Protein AF-A0A6M3IGC6-F1 (afdb_monomer_lite)

Foldseek 3Di:
DPPVVVVVVVVVVVVVLVVQQVVCVVVVHPRCPVVVVVVVVVVVVVCVVVVVVPPDD

Structure (mmCIF, N/CA/C/O backbone):
data_AF-A0A6M3IGC6-F1
#
_entry.id   AF-A0A6M3IGC6-F1
#
loop_
_atom_site.group_PDB
_atom_site.id
_atom_site.type_symbol
_atom_site.label_atom_id
_atom_site.label_alt_id
_atom_site.label_comp_id
_atom_site.label_asym_id
_atom_site.label_entity_id
_atom_site.label_seq_id
_atom_site.pdbx_PDB_ins_code
_atom_site.Cartn_x
_atom_site.C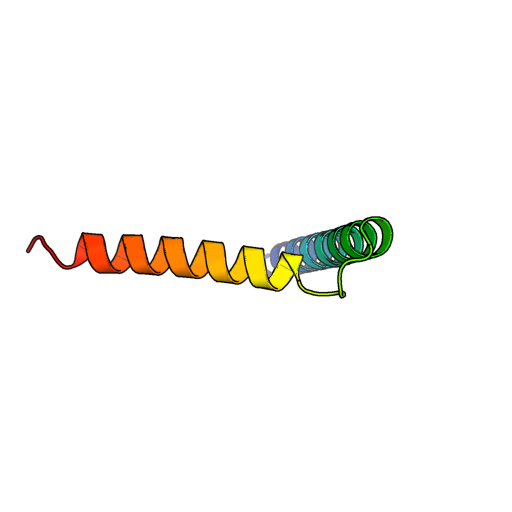artn_y
_atom_site.Cartn_z
_atom_site.occupancy
_atom_site.B_iso_or_equiv
_atom_site.auth_seq_id
_atom_site.auth_comp_id
_atom_site.auth_asym_id
_atom_site.auth_atom_id
_atom_site.pdbx_PDB_model_num
ATOM 1 N N . MET A 1 1 ? 3.403 -2.444 27.772 1.00 50.72 1 MET A N 1
ATOM 2 C CA . MET A 1 1 ? 3.836 -3.406 26.724 1.00 50.72 1 MET A CA 1
ATOM 3 C C . MET A 1 1 ? 3.344 -3.079 25.303 1.00 50.72 1 MET A C 1
ATOM 5 O O . MET A 1 1 ? 3.799 -3.713 24.364 1.00 50.72 1 MET A O 1
ATOM 9 N N . THR A 1 2 ? 2.501 -2.064 25.091 1.00 55.78 2 THR A N 1
ATOM 10 C CA . THR A 1 2 ? 1.859 -1.745 23.794 1.00 55.78 2 THR A CA 1
ATOM 11 C C . THR A 1 2 ? 2.756 -1.083 22.733 1.00 55.78 2 THR A C 1
ATOM 13 O O . THR A 1 2 ? 2.475 -1.207 21.544 1.00 55.78 2 THR A O 1
ATOM 16 N N . LYS A 1 3 ? 3.863 -0.423 23.113 1.00 61.44 3 LYS A N 1
ATOM 17 C CA . LYS A 1 3 ? 4.727 0.323 22.167 1.00 61.44 3 LYS A CA 1
ATOM 18 C C . LYS A 1 3 ? 5.480 -0.565 21.160 1.00 61.44 3 LYS A C 1
ATOM 20 O O . LYS A 1 3 ? 5.607 -0.188 20.000 1.00 61.44 3 LYS A O 1
ATOM 25 N N . LYS A 1 4 ? 5.932 -1.758 21.574 1.00 63.94 4 LYS A N 1
ATOM 26 C CA . LYS A 1 4 ? 6.700 -2.677 20.705 1.00 63.94 4 LYS A CA 1
ATOM 27 C C . LYS A 1 4 ? 5.848 -3.273 19.580 1.00 63.94 4 LYS A C 1
ATOM 29 O O . LYS A 1 4 ? 6.336 -3.469 18.472 1.00 63.94 4 LYS A O 1
ATOM 34 N N . TRP A 1 5 ? 4.568 -3.522 19.853 1.00 69.94 5 TRP A N 1
ATOM 35 C CA . TRP A 1 5 ? 3.640 -4.068 18.865 1.00 69.94 5 TRP A CA 1
ATOM 36 C C . TRP A 1 5 ? 3.374 -3.069 17.731 1.00 69.94 5 TRP A C 1
ATOM 38 O O . TRP A 1 5 ? 3.511 -3.426 16.564 1.00 69.94 5 TRP A O 1
ATOM 48 N N . TYR A 1 6 ? 3.116 -1.799 18.064 1.00 70.88 6 TYR A N 1
ATOM 49 C CA . TYR A 1 6 ? 2.946 -0.732 17.070 1.00 70.88 6 TYR A CA 1
ATOM 50 C C . TYR A 1 6 ? 4.202 -0.506 16.219 1.00 70.88 6 TYR A C 1
ATOM 52 O O . TYR A 1 6 ? 4.093 -0.388 15.002 1.00 70.88 6 TYR A O 1
ATOM 60 N N . GLN A 1 7 ? 5.393 -0.511 16.827 1.00 74.06 7 GLN A N 1
ATOM 61 C CA . GLN A 1 7 ? 6.655 -0.380 16.086 1.00 74.06 7 GLN A CA 1
ATOM 62 C C . GLN A 1 7 ? 6.876 -1.535 15.103 1.00 74.06 7 GLN A C 1
ATOM 64 O O . GLN A 1 7 ? 7.271 -1.304 13.963 1.00 74.06 7 GLN A O 1
ATOM 69 N N . SER A 1 8 ? 6.565 -2.770 15.508 1.00 81.38 8 SER A N 1
ATOM 70 C CA . SER A 1 8 ? 6.647 -3.928 14.616 1.00 81.38 8 SER A CA 1
ATOM 71 C C . SER A 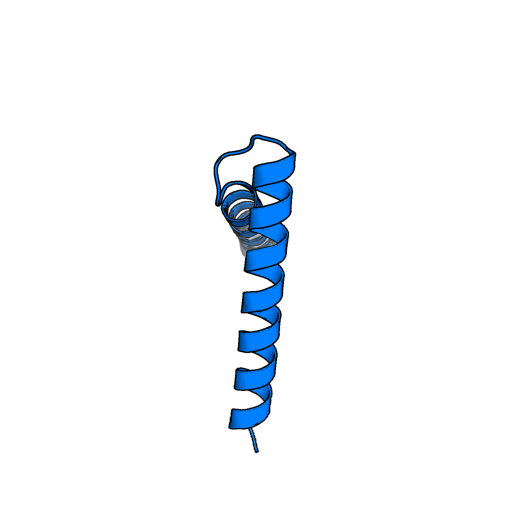1 8 ? 5.671 -3.805 13.442 1.00 81.38 8 SER A C 1
ATOM 73 O O . SER A 1 8 ? 6.061 -4.033 12.301 1.00 81.38 8 SER A O 1
ATOM 75 N N . LYS A 1 9 ? 4.422 -3.383 13.681 1.00 75.00 9 LYS A N 1
ATOM 76 C CA . LYS A 1 9 ? 3.441 -3.178 12.603 1.00 75.00 9 LYS A CA 1
ATOM 77 C C . LYS A 1 9 ? 3.838 -2.051 11.650 1.00 75.00 9 LYS A C 1
ATOM 79 O O . LYS A 1 9 ? 3.684 -2.224 10.448 1.00 75.00 9 LYS A O 1
ATOM 84 N N . ALA A 1 10 ? 4.391 -0.952 12.159 1.00 75.19 10 ALA A N 1
ATOM 85 C CA . ALA A 1 10 ? 4.893 0.141 11.329 1.00 75.19 10 ALA A CA 1
ATOM 86 C C . ALA A 1 10 ? 6.067 -0.298 10.437 1.00 75.19 10 ALA A C 1
ATOM 88 O O . ALA A 1 10 ? 6.099 0.051 9.261 1.00 75.19 10 ALA A O 1
ATOM 89 N N . LEU A 1 11 ? 6.986 -1.118 10.965 1.00 84.00 11 LEU A N 1
ATOM 90 C CA . LEU A 1 11 ? 8.085 -1.696 10.186 1.00 84.00 11 LEU A CA 1
ATOM 91 C C . LEU A 1 11 ? 7.555 -2.578 9.047 1.00 84.00 11 LEU A C 1
ATOM 93 O O . LEU A 1 11 ? 7.949 -2.409 7.897 1.00 84.00 11 LEU A O 1
ATOM 97 N N . TRP A 1 12 ? 6.625 -3.484 9.360 1.00 81.25 12 TRP A N 1
ATOM 98 C CA . TRP A 1 12 ? 5.999 -4.351 8.361 1.00 81.25 12 TRP A CA 1
ATOM 99 C C . TRP A 1 12 ? 5.230 -3.559 7.302 1.00 81.25 12 TRP A C 1
ATOM 101 O O . TRP A 1 12 ? 5.307 -3.892 6.123 1.00 81.25 12 TRP A O 1
ATOM 111 N N . LEU A 1 13 ? 4.542 -2.485 7.699 1.00 80.62 13 LEU A N 1
ATOM 112 C CA . LEU A 1 13 ? 3.870 -1.583 6.766 1.00 80.62 13 LEU A CA 1
ATOM 113 C C . LEU A 1 13 ? 4.882 -0.908 5.828 1.00 80.62 13 LEU A C 1
ATOM 115 O O . LEU A 1 13 ? 4.670 -0.887 4.623 1.00 80.62 13 LEU A O 1
ATOM 119 N N . GLY A 1 14 ? 6.008 -0.422 6.359 1.00 81.38 14 GLY A N 1
ATOM 120 C CA . GLY A 1 14 ? 7.084 0.168 5.559 1.00 81.38 14 GLY A CA 1
ATOM 121 C C . GLY A 1 14 ? 7.676 -0.810 4.539 1.00 81.38 14 GLY A C 1
ATOM 122 O O . GLY A 1 14 ? 7.839 -0.451 3.377 1.00 81.38 14 GLY A O 1
ATOM 123 N N . ILE A 1 15 ? 7.922 -2.063 4.939 1.00 85.00 15 ILE A N 1
ATOM 124 C CA . ILE A 1 15 ? 8.410 -3.119 4.035 1.00 85.00 15 ILE A CA 1
ATOM 125 C C . ILE A 1 15 ? 7.408 -3.365 2.900 1.00 85.00 15 ILE A C 1
ATOM 127 O O . ILE A 1 15 ? 7.798 -3.409 1.735 1.00 85.00 15 ILE A O 1
ATOM 131 N N . LEU A 1 16 ? 6.116 -3.476 3.219 1.00 83.75 16 LEU A N 1
ATOM 132 C CA . LEU A 1 16 ? 5.070 -3.678 2.215 1.00 83.75 16 LEU A CA 1
ATOM 133 C C . LEU A 1 16 ? 4.984 -2.513 1.218 1.00 83.75 16 LEU A C 1
ATOM 135 O O . LEU A 1 16 ? 4.789 -2.753 0.030 1.00 83.75 16 LEU A O 1
ATOM 139 N N . MET A 1 17 ? 5.183 -1.273 1.674 1.00 81.88 17 MET A N 1
ATOM 140 C CA . MET A 1 17 ? 5.181 -0.089 0.803 1.00 81.88 17 MET A CA 1
ATOM 141 C C . MET A 1 17 ? 6.359 -0.099 -0.178 1.00 81.88 17 MET A C 1
ATOM 143 O O . MET A 1 17 ? 6.176 0.207 -1.353 1.00 81.88 17 MET A O 1
ATOM 147 N N . VAL A 1 18 ? 7.553 -0.500 0.273 1.00 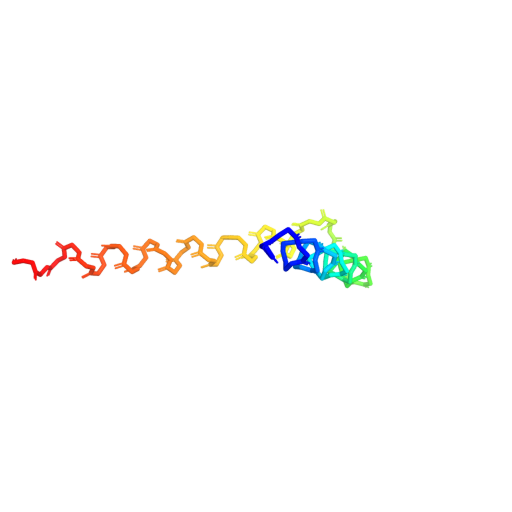84.25 18 VAL A N 1
ATOM 148 C CA . VAL A 1 18 ? 8.736 -0.629 -0.598 1.00 84.25 18 VAL A CA 1
ATOM 149 C C . VAL A 1 18 ? 8.538 -1.735 -1.635 1.00 84.25 18 VAL A C 1
ATOM 151 O O . VAL A 1 18 ? 8.852 -1.541 -2.807 1.00 84.25 18 VAL A O 1
ATOM 154 N N . VAL A 1 19 ? 7.976 -2.878 -1.231 1.00 85.06 19 VAL A N 1
ATOM 155 C CA . VAL A 1 19 ? 7.672 -3.983 -2.153 1.00 85.06 19 VAL A CA 1
ATOM 156 C C . VA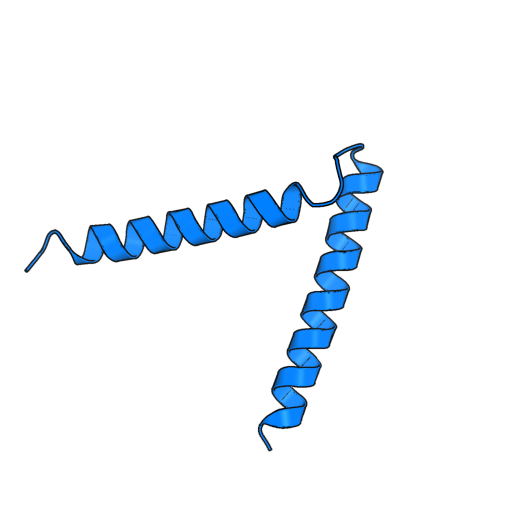L A 1 19 ? 6.632 -3.559 -3.192 1.00 85.06 19 VAL A C 1
ATOM 158 O O . VAL A 1 19 ? 6.831 -3.808 -4.378 1.00 85.06 19 VAL A O 1
ATOM 161 N N . ALA A 1 20 ? 5.561 -2.877 -2.776 1.00 82.00 20 ALA A N 1
ATOM 162 C CA . ALA A 1 20 ? 4.542 -2.363 -3.690 1.00 82.00 20 ALA A CA 1
ATOM 163 C C . ALA A 1 20 ? 5.132 -1.369 -4.704 1.00 82.00 20 ALA A C 1
ATOM 165 O O . ALA A 1 20 ? 4.892 -1.514 -5.900 1.00 82.00 20 ALA A O 1
ATOM 166 N N . ALA A 1 21 ? 5.972 -0.434 -4.251 1.00 79.69 21 ALA A N 1
ATOM 167 C CA . ALA A 1 21 ? 6.665 0.505 -5.134 1.00 79.69 21 ALA A CA 1
ATOM 168 C C . ALA A 1 21 ? 7.608 -0.204 -6.124 1.00 79.69 21 ALA A C 1
ATOM 170 O O . ALA A 1 21 ? 7.695 0.181 -7.289 1.00 79.69 21 ALA A O 1
ATOM 171 N N . GLY A 1 22 ? 8.287 -1.272 -5.691 1.00 83.50 22 GLY A N 1
ATOM 172 C CA . GLY A 1 22 ? 9.115 -2.102 -6.569 1.00 83.50 22 GLY A CA 1
ATOM 173 C C . GLY A 1 22 ? 8.298 -2.828 -7.642 1.00 83.50 22 GLY A C 1
ATOM 174 O O . GLY A 1 22 ? 8.698 -2.866 -8.803 1.00 83.50 22 GLY A O 1
ATOM 175 N N . ILE A 1 23 ? 7.127 -3.356 -7.279 1.00 83.38 23 ILE A N 1
ATOM 176 C CA . ILE A 1 23 ? 6.199 -3.996 -8.223 1.00 83.38 23 ILE A CA 1
ATOM 177 C C . ILE A 1 23 ? 5.673 -2.977 -9.240 1.00 83.38 23 ILE A C 1
ATOM 179 O O . ILE A 1 23 ? 5.607 -3.282 -10.428 1.00 83.38 23 ILE A O 1
ATOM 183 N N . GLU A 1 24 ? 5.321 -1.768 -8.804 1.00 83.19 24 GLU A N 1
ATOM 184 C CA . GLU A 1 24 ? 4.890 -0.687 -9.700 1.00 83.19 24 GLU A CA 1
ATOM 185 C C . GLU A 1 24 ? 5.986 -0.323 -10.697 1.00 83.19 24 GLU A C 1
ATOM 187 O O . GLU A 1 24 ? 5.723 -0.267 -11.896 1.00 83.19 24 GLU A O 1
ATOM 192 N N . TYR A 1 25 ? 7.224 -0.176 -10.218 1.00 81.50 25 TYR A N 1
ATOM 193 C CA . TYR A 1 25 ? 8.378 0.118 -11.060 1.00 81.50 25 TYR A CA 1
ATOM 194 C C . TYR A 1 25 ? 8.619 -0.963 -12.124 1.00 81.50 25 TYR A C 1
ATOM 196 O O . TYR A 1 25 ? 8.787 -0.638 -13.298 1.00 81.50 25 TYR A O 1
ATOM 204 N N . ILE A 1 26 ? 8.572 -2.247 -11.744 1.00 85.38 26 ILE A N 1
ATOM 205 C CA . ILE A 1 26 ? 8.736 -3.376 -12.680 1.00 85.38 26 ILE A CA 1
ATOM 206 C C . ILE A 1 26 ? 7.629 -3.384 -13.741 1.00 85.38 26 ILE A C 1
ATOM 208 O O . ILE A 1 26 ? 7.890 -3.674 -14.906 1.00 85.38 26 ILE A O 1
ATOM 212 N N . ASN A 1 27 ? 6.400 -3.047 -13.353 1.00 83.19 27 ASN A N 1
ATOM 213 C CA . ASN A 1 27 ? 5.252 -3.017 -14.257 1.00 83.19 27 ASN A CA 1
ATOM 214 C C . ASN A 1 27 ? 5.134 -1.707 -15.059 1.00 83.19 27 ASN A C 1
ATOM 216 O O . ASN A 1 27 ? 4.168 -1.541 -15.802 1.00 83.19 27 ASN A O 1
ATOM 220 N N . GLY A 1 28 ? 6.075 -0.766 -14.910 1.00 84.81 28 GLY A N 1
ATOM 221 C CA . GLY A 1 28 ? 6.019 0.546 -15.564 1.00 84.81 28 GLY A CA 1
ATOM 222 C C . GLY A 1 28 ? 4.850 1.420 -15.095 1.00 84.81 28 GLY A C 1
ATOM 223 O O . GLY A 1 28 ? 4.439 2.339 -15.802 1.00 84.81 28 GLY A O 1
ATOM 224 N N . LEU A 1 29 ? 4.289 1.125 -13.921 1.00 80.88 29 LEU A N 1
ATOM 225 C CA . LEU A 1 29 ? 3.192 1.876 -13.328 1.00 80.88 29 LEU A CA 1
ATOM 226 C C . LEU A 1 29 ? 3.731 3.064 -12.515 1.00 80.88 29 LEU A C 1
ATOM 228 O O . LEU A 1 29 ? 4.799 2.969 -11.903 1.00 80.88 29 LEU A O 1
ATOM 232 N N 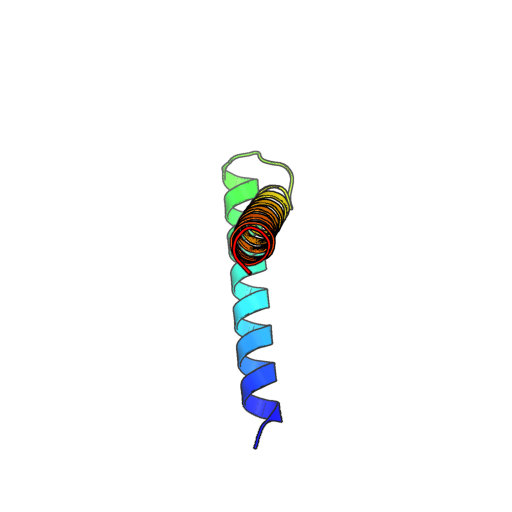. PRO A 1 30 ? 2.993 4.185 -12.450 1.00 79.38 30 PRO A N 1
ATOM 233 C CA . PRO A 1 30 ? 3.344 5.293 -11.571 1.00 79.38 30 PRO A CA 1
ATOM 234 C C . PRO A 1 30 ? 3.361 4.851 -10.105 1.00 79.38 30 PRO A C 1
ATOM 236 O O . PRO A 1 30 ? 2.411 4.213 -9.637 1.00 79.38 30 PRO A O 1
ATOM 239 N N . VAL A 1 31 ? 4.407 5.241 -9.372 1.00 74.81 31 VAL A N 1
ATOM 240 C CA . VAL A 1 31 ? 4.551 4.905 -7.950 1.00 74.81 31 VAL A CA 1
ATOM 241 C C . VAL A 1 31 ? 3.358 5.446 -7.153 1.00 74.81 31 VAL A C 1
ATOM 243 O O . VAL A 1 31 ? 3.017 6.624 -7.254 1.00 74.81 31 VAL A O 1
ATOM 246 N N . GLY A 1 32 ? 2.720 4.589 -6.359 1.00 69.88 32 GLY A N 1
ATOM 247 C CA . GLY A 1 32 ? 1.556 4.899 -5.530 1.00 69.88 32 GLY A CA 1
ATOM 248 C C . GLY A 1 32 ? 0.201 4.472 -6.105 1.00 69.88 32 GLY A C 1
ATOM 249 O O . GLY A 1 32 ? -0.805 4.577 -5.398 1.00 69.88 32 GLY A O 1
ATOM 250 N N . THR A 1 33 ? 0.134 3.960 -7.339 1.00 75.56 33 THR A N 1
ATOM 251 C CA . THR A 1 33 ? -1.130 3.499 -7.952 1.00 75.56 33 THR A CA 1
ATOM 252 C C . THR A 1 33 ? -1.754 2.309 -7.222 1.00 75.56 33 THR A C 1
ATOM 254 O O . THR A 1 33 ? -2.962 2.287 -6.990 1.00 75.56 33 THR A O 1
ATOM 257 N N . THR A 1 34 ? -0.952 1.341 -6.800 1.00 73.12 34 THR A N 1
ATOM 258 C CA . THR A 1 34 ? -1.375 0.129 -6.080 1.00 73.12 34 THR A CA 1
ATOM 259 C C . THR A 1 34 ? -1.853 0.466 -4.673 1.00 73.12 34 THR A C 1
ATOM 261 O O . THR A 1 34 ? -2.835 -0.097 -4.193 1.00 73.12 34 THR A O 1
ATOM 264 N N . ILE A 1 35 ? -1.202 1.437 -4.022 1.00 72.06 35 ILE A N 1
ATOM 265 C CA . ILE A 1 35 ? -1.608 1.940 -2.702 1.00 72.06 35 ILE A CA 1
ATOM 266 C C . ILE A 1 35 ? -2.966 2.644 -2.807 1.00 72.06 35 ILE A C 1
ATOM 268 O O . ILE A 1 35 ? -3.868 2.358 -2.020 1.00 72.06 35 ILE A O 1
ATOM 272 N N . LEU A 1 36 ? -3.148 3.511 -3.809 1.00 70.81 36 LEU A N 1
ATOM 273 C CA . LEU A 1 36 ? -4.428 4.171 -4.083 1.00 70.81 36 LEU A CA 1
ATOM 274 C C . LEU A 1 36 ? -5.548 3.163 -4.372 1.00 70.81 36 LEU A C 1
ATOM 276 O O . LEU A 1 36 ? -6.649 3.304 -3.836 1.00 70.81 36 LEU A O 1
ATOM 280 N N . GLN A 1 37 ? -5.271 2.123 -5.164 1.00 74.25 37 GLN A N 1
ATOM 281 C CA . GLN A 1 37 ? -6.238 1.058 -5.442 1.00 74.25 37 GLN A CA 1
ATOM 282 C C . GLN A 1 37 ? -6.600 0.262 -4.183 1.00 74.25 37 GLN A C 1
ATOM 284 O O . GLN A 1 37 ? -7.781 0.010 -3.942 1.00 74.25 37 GLN A O 1
ATOM 289 N N . ALA A 1 38 ? -5.620 -0.079 -3.341 1.00 76.31 38 ALA A N 1
ATOM 290 C CA . ALA A 1 38 ? -5.866 -0.775 -2.081 1.00 76.31 38 ALA A CA 1
ATOM 291 C C . ALA A 1 38 ? -6.726 0.066 -1.121 1.00 76.31 38 ALA A C 1
ATOM 293 O O . ALA A 1 38 ? -7.706 -0.435 -0.567 1.00 76.31 38 ALA A O 1
ATOM 294 N N . VAL A 1 39 ? -6.417 1.359 -0.971 1.00 78.38 39 VAL A N 1
ATOM 295 C CA . VAL A 1 39 ? -7.198 2.293 -0.144 1.00 78.38 39 VAL A CA 1
ATOM 296 C C . VAL A 1 39 ? -8.621 2.448 -0.683 1.00 78.38 39 VAL A C 1
ATOM 298 O O . VAL A 1 39 ? -9.574 2.360 0.090 1.00 78.38 39 VAL A O 1
ATOM 301 N N . SER A 1 40 ? -8.786 2.613 -1.999 1.00 76.69 40 SER A N 1
ATOM 302 C CA . SER A 1 40 ? -10.098 2.707 -2.651 1.00 76.69 40 SER A CA 1
ATOM 303 C C . SER A 1 40 ? -10.932 1.432 -2.469 1.00 76.69 40 SER A C 1
ATOM 305 O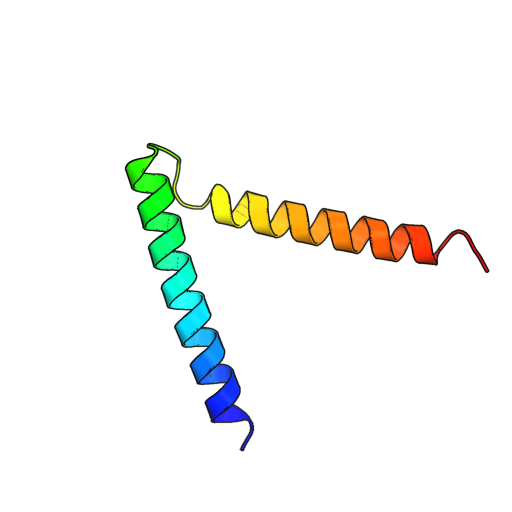 O . SER A 1 40 ? -12.122 1.501 -2.145 1.00 76.69 40 SER A O 1
ATOM 307 N N . GLY A 1 41 ? -10.305 0.256 -2.582 1.00 77.88 41 GLY A N 1
ATOM 308 C CA . GLY A 1 41 ? -10.946 -1.033 -2.326 1.00 77.88 41 GLY A CA 1
ATOM 309 C C . GLY A 1 41 ? -11.431 -1.164 -0.881 1.00 77.88 41 GLY A C 1
ATOM 310 O O . GLY A 1 41 ? -12.585 -1.526 -0.644 1.00 77.88 41 GLY A O 1
ATOM 311 N N . ILE A 1 42 ? -10.589 -0.794 0.089 1.00 80.38 42 ILE A N 1
ATOM 312 C CA . ILE A 1 42 ? -10.942 -0.803 1.516 1.00 80.38 42 ILE A CA 1
ATOM 313 C C . ILE A 1 42 ? -12.092 0.172 1.799 1.00 80.38 42 ILE A C 1
ATOM 315 O O . ILE A 1 42 ? -13.068 -0.211 2.442 1.00 80.38 42 ILE A O 1
ATOM 319 N N . LEU A 1 43 ? -12.031 1.400 1.274 1.00 78.19 43 LEU A N 1
ATOM 320 C CA . LEU A 1 43 ? -13.108 2.388 1.401 1.00 78.19 43 LEU A CA 1
ATOM 321 C C . LEU A 1 43 ? -14.422 1.874 0.812 1.00 78.19 43 LEU A C 1
ATOM 323 O O . LEU A 1 43 ? -15.464 1.995 1.447 1.00 78.19 43 LEU A O 1
ATOM 327 N N . THR A 1 44 ? -14.378 1.242 -0.359 1.00 80.19 44 THR A N 1
ATOM 328 C CA . THR A 1 44 ? -15.565 0.664 -1.002 1.00 80.19 44 THR A CA 1
ATOM 329 C C . THR A 1 44 ? -16.187 -0.444 -0.150 1.00 80.19 44 THR A C 1
ATOM 331 O O . THR A 1 44 ? -17.411 -0.514 -0.016 1.00 80.19 44 THR A O 1
ATOM 334 N N . ILE A 1 45 ? -15.364 -1.298 0.466 1.00 80.62 45 ILE A N 1
ATOM 335 C CA . ILE A 1 45 ? -15.827 -2.347 1.385 1.00 80.62 45 ILE A CA 1
ATOM 336 C C . ILE A 1 45 ? -16.454 -1.730 2.639 1.00 80.62 45 ILE A C 1
ATOM 338 O O . ILE A 1 45 ? -17.550 -2.137 3.021 1.00 80.62 45 ILE A O 1
ATOM 342 N N . ILE A 1 46 ? -15.810 -0.727 3.243 1.00 79.69 46 ILE A N 1
ATOM 343 C CA . ILE A 1 46 ? -16.329 -0.014 4.420 1.00 79.69 46 ILE A CA 1
ATOM 344 C C . ILE A 1 46 ? -17.669 0.645 4.095 1.00 79.69 46 ILE A C 1
ATOM 346 O O . ILE A 1 46 ? -18.634 0.450 4.828 1.00 79.69 46 ILE A O 1
ATOM 350 N N . ILE A 1 47 ? -17.764 1.364 2.974 1.00 82.06 47 ILE A N 1
ATOM 351 C CA . ILE A 1 47 ? -19.006 2.001 2.525 1.00 82.06 47 ILE A CA 1
ATOM 352 C C . ILE A 1 47 ? -20.095 0.949 2.341 1.00 82.06 47 ILE A C 1
ATOM 354 O O . ILE A 1 47 ? -21.198 1.135 2.846 1.00 82.06 47 ILE A O 1
ATOM 358 N N . ARG A 1 48 ? -19.804 -0.184 1.687 1.00 79.25 48 ARG A N 1
ATOM 359 C CA . ARG A 1 48 ? -20.764 -1.294 1.565 1.00 79.25 48 ARG A CA 1
ATOM 360 C C . ARG A 1 48 ? -21.196 -1.834 2.921 1.00 79.25 48 ARG A C 1
ATOM 362 O O . ARG A 1 48 ? -22.364 -2.158 3.086 1.00 79.25 48 ARG A O 1
ATOM 369 N N . PHE A 1 49 ? -20.290 -1.945 3.882 1.00 76.56 49 PHE A N 1
ATOM 370 C CA . PHE A 1 49 ? -20.619 -2.443 5.212 1.00 76.56 49 PHE A CA 1
ATOM 371 C C . PHE A 1 49 ? -21.515 -1.453 5.973 1.00 76.56 49 PHE A C 1
ATOM 373 O O . PHE A 1 49 ? -22.558 -1.839 6.498 1.00 76.56 49 PHE A O 1
ATOM 380 N N . VAL A 1 50 ? -21.176 -0.161 5.950 1.00 75.12 50 VAL A N 1
ATOM 381 C CA . VAL A 1 50 ? -21.950 0.920 6.585 1.00 75.12 50 VAL A CA 1
ATOM 382 C C . VAL A 1 50 ? -23.333 1.063 5.944 1.00 75.12 50 VAL A C 1
ATOM 384 O O . VAL A 1 50 ? -24.342 1.091 6.643 1.00 75.12 50 VAL A O 1
ATOM 387 N N . THR A 1 51 ? -23.404 1.083 4.612 1.00 72.75 51 THR A N 1
ATOM 388 C CA . THR A 1 51 ? -24.675 1.202 3.875 1.00 72.75 51 THR A CA 1
ATOM 389 C C . THR A 1 51 ? -25.563 -0.030 4.027 1.00 72.75 51 THR A C 1
ATOM 391 O O . THR A 1 51 ? -26.767 0.124 4.211 1.00 72.75 51 THR A O 1
ATOM 394 N N . LYS A 1 52 ? -25.001 -1.248 4.054 1.00 61.00 52 LYS A N 1
ATOM 395 C CA . LYS A 1 52 ? -25.769 -2.468 4.366 1.00 61.00 52 LYS A CA 1
ATOM 396 C C . LYS A 1 52 ? -26.283 -2.499 5.805 1.00 61.00 52 LYS A C 1
ATOM 398 O O . LYS A 1 52 ? -27.349 -3.049 6.041 1.00 61.00 52 LYS A O 1
ATOM 403 N N . THR A 1 53 ? -25.566 -1.891 6.749 1.00 54.94 53 THR A N 1
ATOM 404 C CA . THR A 1 53 ? -26.015 -1.794 8.150 1.00 54.94 53 THR A CA 1
ATOM 405 C C . THR A 1 53 ? -27.170 -0.793 8.316 1.00 54.94 53 THR A C 1
ATOM 407 O O . THR A 1 53 ? -27.944 -0.896 9.261 1.00 54.94 53 THR A O 1
ATOM 410 N N . SER A 1 54 ? -27.330 0.161 7.389 1.00 51.34 54 SER A N 1
ATOM 411 C CA . SER A 1 54 ? -28.343 1.221 7.484 1.00 51.34 54 SER A CA 1
ATOM 412 C C . SER A 1 54 ? -29.727 0.859 6.920 1.00 51.34 54 SER A C 1
ATOM 414 O O . SER A 1 54 ? -30.672 1.593 7.192 1.00 51.34 54 SER A O 1
ATOM 416 N N . ILE A 1 55 ? -29.883 -0.225 6.147 1.00 53.22 55 ILE A N 1
ATOM 417 C CA . ILE A 1 55 ? -31.148 -0.583 5.454 1.00 53.22 55 ILE A CA 1
ATOM 418 C C . ILE A 1 55 ? -31.911 -1.694 6.211 1.00 53.22 55 ILE A C 1
ATOM 420 O O . ILE A 1 55 ? -32.518 -2.580 5.622 1.00 53.22 55 ILE A O 1
ATOM 424 N N . GLY A 1 56 ? -31.871 -1.692 7.544 1.00 48.75 56 GLY A N 1
ATOM 425 C CA . GLY A 1 56 ? -32.533 -2.748 8.318 1.00 48.75 56 GLY A CA 1
ATOM 426 C C . GLY A 1 56 ? -32.568 -2.539 9.826 1.00 48.75 56 GLY A C 1
ATOM 427 O O . GLY A 1 56 ? -32.324 -3.487 10.569 1.00 48.75 56 GLY A O 1
ATOM 428 N N . ARG A 1 57 ? -32.845 -1.309 10.272 1.00 44.22 57 ARG A N 1
ATOM 429 C CA . ARG A 1 57 ? -33.644 -1.137 11.493 1.00 44.22 57 ARG A CA 1
ATOM 430 C C . ARG A 1 57 ? -35.111 -1.293 11.130 1.00 44.22 57 ARG A C 1
ATOM 432 O O . ARG A 1 57 ? -35.473 -0.780 10.049 1.00 44.22 57 ARG A O 1
#

Secondary structure (DSSP, 8-state):
-HHHHHHHHHHHHHHHHHHHHHHHHHTTPPTTHHHHHHHHHHHHHHHHHHHHHHS--

Sequence (57 aa):
MTKKWYQSKALWLGILMVVAAGIEYINGLPVGTTILQAVSGILTIIIRFVTKTSIGR

Radius of gyration: 16.33 Å; chains: 1; bounding box: 43×10×42 Å

Organism: NCBI:txid1070528

pLDDT: mean 74.57, std 10.37, range [44.22, 85.38]